Protein AF-A0A3D4UUN0-F1 (afdb_monomer_lite)

Secondary structure (DSSP, 8-state):
-PPPPHHHHHHHHHHHHHHHHHHHHHH-SSHHHHHHHSTT-EEES-TTT--EEEE-HHHHHHHTS-HHHHHHHTHHHHHHHS-GGGGGGT-

Foldseek 3Di:
DDDDDPVRVVVVVVVVVVVVVVVCVVPHVDPLVVVQPDAWDFDQPDLVFSQTPDTHPNNCVVLVDDSVRDSVCTPVVCVVPPDPVCVVVSD

Sequence (91 aa):
MGYRTETEILKTQVQSLYILDKLFRKNFDSLQELVDLMPGIFHVNDKSDLTIGHLNKAGEEWGLLSKEEINNMGFEYFEKNIHPDSLKYVA

Structure (mmCIF, N/CA/C/O backbone):
data_AF-A0A3D4UUN0-F1
#
_entry.id   AF-A0A3D4UUN0-F1
#
loop_
_atom_site.group_PDB
_atom_site.id
_atom_site.type_symbol
_atom_site.label_atom_id
_atom_site.label_alt_id
_atom_site.label_comp_id
_atom_site.label_asym_id
_atom_site.label_entity_id
_atom_site.label_seq_id
_atom_site.pdbx_PDB_ins_code
_atom_site.Cartn_x
_atom_site.Cartn_y
_atom_site.Cartn_z
_atom_site.occupancy
_atom_site.B_iso_or_equiv
_atom_site.auth_seq_id
_atom_site.auth_comp_id
_atom_site.auth_asym_id
_atom_site.auth_atom_id
_atom_site.pdbx_PDB_model_num
ATOM 1 N N . MET A 1 1 ? 16.145 12.166 -30.237 1.00 49.22 1 MET A N 1
ATOM 2 C CA . MET A 1 1 ? 16.225 11.095 -29.220 1.00 49.22 1 MET A CA 1
ATOM 3 C C . MET A 1 1 ? 16.250 9.770 -29.962 1.00 49.22 1 MET A C 1
ATOM 5 O O . MET A 1 1 ? 15.351 9.544 -30.757 1.00 49.22 1 MET A O 1
ATOM 9 N N . GLY A 1 2 ? 17.307 8.969 -29.811 1.00 68.19 2 GLY A N 1
ATOM 10 C CA . GLY A 1 2 ? 17.383 7.652 -30.451 1.00 68.19 2 GLY A CA 1
ATOM 11 C C . GLY A 1 2 ? 16.468 6.661 -29.736 1.00 68.19 2 GLY A C 1
ATOM 12 O O . GLY A 1 2 ? 16.474 6.610 -28.506 1.00 68.19 2 GLY A O 1
ATOM 13 N N . TYR A 1 3 ? 15.669 5.914 -30.495 1.00 72.12 3 TYR A N 1
ATOM 14 C CA . TYR A 1 3 ? 14.849 4.835 -29.953 1.00 72.12 3 TYR A CA 1
ATOM 15 C C . TYR A 1 3 ? 15.756 3.693 -29.491 1.00 72.12 3 TYR A C 1
ATOM 17 O O . TYR A 1 3 ? 16.656 3.282 -30.220 1.00 72.12 3 TYR A O 1
ATOM 25 N N . ARG A 1 4 ? 15.531 3.216 -28.265 1.00 79.56 4 ARG A N 1
ATOM 26 C CA . ARG A 1 4 ? 16.220 2.050 -27.705 1.00 79.56 4 ARG A CA 1
ATOM 27 C C . ARG A 1 4 ? 15.510 0.785 -28.167 1.00 79.56 4 ARG A C 1
ATOM 29 O O . ARG A 1 4 ? 14.283 0.753 -28.223 1.00 79.56 4 ARG A O 1
ATOM 36 N N . THR A 1 5 ? 16.276 -0.250 -28.462 1.00 88.62 5 THR A N 1
ATOM 37 C CA . THR A 1 5 ? 15.755 -1.595 -28.716 1.00 88.62 5 THR A CA 1
ATOM 38 C C . THR A 1 5 ? 15.150 -2.190 -27.441 1.00 88.62 5 THR A C 1
ATOM 40 O O . THR A 1 5 ? 15.519 -1.809 -26.328 1.00 88.62 5 THR A O 1
ATOM 43 N N . GLU A 1 6 ? 14.251 -3.166 -27.575 1.00 85.44 6 GLU A N 1
ATOM 44 C CA . GLU A 1 6 ? 13.649 -3.873 -26.430 1.00 85.44 6 GLU A CA 1
ATOM 45 C C . GLU A 1 6 ? 14.712 -4.470 -25.496 1.00 85.44 6 GLU A C 1
ATOM 47 O O . GLU A 1 6 ? 14.629 -4.340 -24.276 1.00 85.44 6 GLU A O 1
ATOM 52 N N . THR A 1 7 ? 15.780 -5.032 -26.063 1.00 86.44 7 THR A N 1
ATOM 53 C CA . THR A 1 7 ? 16.924 -5.558 -25.307 1.00 86.44 7 THR A CA 1
ATOM 54 C C . THR A 1 7 ? 17.631 -4.476 -24.489 1.00 86.44 7 THR A C 1
ATOM 56 O O . THR A 1 7 ? 18.045 -4.722 -23.355 1.00 86.44 7 THR A O 1
ATOM 59 N N . GLU A 1 8 ? 17.791 -3.272 -25.038 1.00 85.94 8 GLU A N 1
ATOM 60 C CA . GLU A 1 8 ? 18.390 -2.144 -24.317 1.00 85.94 8 GLU A CA 1
ATOM 61 C C . GLU A 1 8 ? 17.466 -1.623 -23.214 1.00 85.94 8 GLU A C 1
ATOM 63 O O . GLU A 1 8 ? 17.946 -1.256 -22.140 1.00 85.94 8 GLU A O 1
ATOM 68 N N . ILE A 1 9 ? 16.150 -1.635 -23.441 1.00 85.56 9 ILE A N 1
ATOM 69 C CA . ILE A 1 9 ? 15.145 -1.295 -22.428 1.00 85.56 9 ILE A CA 1
ATOM 70 C C . ILE A 1 9 ? 15.217 -2.290 -21.267 1.00 85.56 9 ILE A C 1
ATOM 72 O O . ILE A 1 9 ? 15.379 -1.868 -20.123 1.00 85.56 9 ILE A O 1
ATOM 76 N N . LEU A 1 10 ? 15.198 -3.594 -21.554 1.00 82.25 10 LEU A N 1
ATOM 77 C CA . LEU A 1 10 ? 15.293 -4.652 -20.545 1.00 82.25 10 LEU A CA 1
ATOM 78 C C . LEU A 1 10 ? 16.596 -4.565 -19.742 1.00 82.25 10 LEU A C 1
ATOM 80 O O . LEU A 1 10 ? 16.578 -4.598 -18.512 1.00 82.25 10 LEU A O 1
ATOM 84 N N . LYS A 1 11 ? 17.740 -4.382 -20.413 1.00 83.19 11 LYS A N 1
ATOM 85 C CA . LYS A 1 11 ? 19.029 -4.189 -19.727 1.00 83.19 11 LYS A CA 1
ATOM 86 C C . LYS A 1 11 ? 19.023 -2.953 -18.831 1.00 83.19 11 LYS A C 1
ATOM 88 O O . LYS A 1 11 ? 19.526 -3.016 -17.711 1.00 83.19 11 LYS A O 1
ATOM 93 N N . THR A 1 12 ? 18.439 -1.851 -19.303 1.00 85.62 12 THR A N 1
ATOM 94 C CA . THR A 1 12 ? 18.307 -0.625 -18.505 1.00 85.62 12 THR A CA 1
ATOM 95 C C . THR A 1 12 ? 17.437 -0.874 -17.274 1.00 85.62 12 THR A C 1
ATOM 97 O O . THR A 1 12 ? 17.817 -0.466 -16.184 1.00 85.62 12 THR A O 1
ATOM 100 N N . GLN A 1 13 ? 16.313 -1.583 -17.410 1.00 84.50 13 GLN A N 1
ATOM 101 C CA . GLN A 1 13 ? 15.430 -1.905 -16.284 1.00 84.50 13 GLN A CA 1
ATOM 102 C C . GLN A 1 13 ? 16.152 -2.713 -15.203 1.00 84.50 13 GLN A C 1
ATOM 104 O O . GLN A 1 13 ? 16.069 -2.366 -14.029 1.00 84.50 13 GLN A O 1
ATOM 109 N N . VAL A 1 14 ? 16.922 -3.738 -15.584 1.00 84.62 14 VAL A N 1
ATOM 110 C CA . VAL A 1 14 ? 17.716 -4.529 -14.627 1.00 84.62 14 VAL A CA 1
ATOM 111 C C . VAL A 1 14 ? 18.747 -3.656 -13.905 1.00 84.62 14 VAL A C 1
ATOM 113 O O . VAL A 1 14 ? 18.894 -3.748 -12.687 1.00 84.62 14 VAL A O 1
ATOM 116 N N . GLN A 1 15 ? 19.435 -2.771 -14.631 1.00 83.31 15 GLN A N 1
ATOM 117 C CA . GLN A 1 15 ? 20.377 -1.822 -14.030 1.00 83.31 15 GLN A CA 1
ATOM 118 C C . GLN A 1 15 ? 19.676 -0.857 -13.067 1.00 83.31 15 GLN A C 1
ATOM 120 O O . GLN A 1 15 ? 20.181 -0.615 -11.972 1.00 83.31 15 GLN A O 1
ATOM 125 N N . SER A 1 16 ? 18.504 -0.342 -13.438 1.00 85.88 16 SER A N 1
ATOM 126 C CA . SER A 1 16 ? 17.689 0.512 -12.577 1.00 85.88 16 SER A CA 1
ATOM 127 C C . SER A 1 16 ? 17.256 -0.215 -11.305 1.00 85.88 16 SER A C 1
ATOM 129 O O . SER A 1 16 ? 17.417 0.342 -10.224 1.00 85.88 16 SER A O 1
ATOM 131 N N . LEU A 1 17 ? 16.791 -1.464 -11.403 1.00 84.50 17 LEU A N 1
ATOM 132 C CA . LEU A 1 17 ? 16.419 -2.279 -10.241 1.00 84.50 17 LEU A CA 1
ATOM 133 C C . LEU A 1 17 ? 17.608 -2.520 -9.307 1.00 84.50 17 LEU A C 1
ATOM 135 O O . LEU A 1 17 ? 17.471 -2.402 -8.094 1.00 84.50 17 LEU A O 1
ATOM 139 N N . TYR A 1 18 ? 18.791 -2.790 -9.859 1.00 87.50 18 TYR A N 1
ATOM 140 C CA . TYR A 1 18 ? 20.009 -2.956 -9.066 1.00 87.50 18 TYR A CA 1
ATOM 141 C C . TYR A 1 18 ? 20.428 -1.670 -8.337 1.00 87.50 18 TYR A C 1
ATOM 143 O O . TYR A 1 18 ? 20.840 -1.711 -7.177 1.00 87.50 18 TYR A O 1
ATOM 151 N N . ILE A 1 19 ? 20.329 -0.514 -9.001 1.00 87.94 19 ILE A N 1
ATOM 152 C CA . ILE A 1 19 ? 20.612 0.785 -8.374 1.00 87.94 19 ILE A CA 1
ATOM 153 C C . ILE A 1 19 ? 19.595 1.068 -7.266 1.00 87.94 19 ILE A C 1
ATOM 155 O O . ILE A 1 19 ? 19.991 1.510 -6.190 1.00 87.94 19 ILE A O 1
ATOM 159 N N . LEU A 1 20 ? 18.315 0.780 -7.508 1.00 84.19 20 LEU A N 1
ATOM 160 C CA . LEU A 1 20 ? 17.263 0.918 -6.506 1.00 84.19 20 LEU A CA 1
ATOM 161 C C . LEU A 1 20 ? 17.532 0.025 -5.292 1.00 84.19 20 LEU A C 1
ATOM 163 O O . LEU A 1 20 ? 17.547 0.542 -4.185 1.00 84.19 20 LEU A O 1
ATOM 167 N N . ASP A 1 21 ? 17.850 -1.260 -5.476 1.00 83.31 21 ASP A N 1
ATOM 168 C CA . ASP A 1 21 ? 18.209 -2.171 -4.373 1.00 83.31 21 ASP A CA 1
ATOM 169 C C . ASP A 1 21 ? 19.403 -1.647 -3.555 1.00 83.31 21 ASP A C 1
ATOM 171 O O . ASP A 1 21 ? 19.358 -1.625 -2.325 1.00 83.31 21 ASP A O 1
ATOM 175 N N . LYS A 1 22 ? 20.445 -1.124 -4.216 1.00 88.50 22 LYS A N 1
ATOM 176 C CA . LYS A 1 22 ? 21.570 -0.475 -3.521 1.00 88.50 22 LYS A CA 1
ATOM 177 C C . LYS A 1 22 ? 21.153 0.751 -2.722 1.00 88.50 22 LYS A C 1
ATOM 179 O O . LYS A 1 22 ? 21.630 0.938 -1.605 1.00 88.50 22 LYS A O 1
ATOM 184 N N . LEU A 1 23 ? 20.331 1.617 -3.309 1.00 85.50 23 LEU A N 1
ATOM 185 C CA . LEU A 1 23 ? 19.836 2.810 -2.632 1.00 85.50 23 LEU A CA 1
ATOM 186 C C . LEU A 1 23 ? 18.933 2.429 -1.460 1.00 85.50 23 LEU A C 1
ATOM 188 O O . LEU A 1 23 ? 19.029 3.065 -0.415 1.00 85.50 23 LEU A O 1
ATOM 192 N N . PHE A 1 24 ? 18.129 1.375 -1.593 1.00 85.06 24 PHE A N 1
ATOM 193 C CA . PHE A 1 24 ? 17.293 0.879 -0.511 1.00 85.06 24 PHE A CA 1
ATOM 194 C C . PHE A 1 24 ? 18.138 0.388 0.655 1.00 85.06 24 PHE A C 1
ATOM 196 O O . PHE A 1 24 ? 18.031 0.945 1.736 1.00 85.06 24 PHE A O 1
ATOM 203 N N . ARG A 1 25 ? 19.073 -0.537 0.419 1.00 83.31 25 ARG A N 1
ATOM 204 C CA . ARG A 1 25 ? 19.953 -1.077 1.474 1.00 83.31 25 ARG A CA 1
ATOM 205 C C . ARG A 1 25 ? 20.851 -0.035 2.142 1.00 83.31 25 ARG A C 1
ATOM 207 O O . ARG A 1 25 ? 21.399 -0.298 3.204 1.00 83.31 25 ARG A O 1
ATOM 214 N N . LYS A 1 26 ? 21.095 1.101 1.482 1.00 87.75 26 LYS A N 1
ATOM 215 C CA . LYS A 1 26 ? 21.912 2.190 2.029 1.00 87.75 26 LYS A CA 1
ATOM 216 C C . LYS A 1 26 ? 21.108 3.128 2.929 1.00 87.75 26 LYS A C 1
ATOM 218 O O . LYS A 1 26 ? 21.680 3.677 3.864 1.00 87.75 26 LYS A O 1
ATOM 223 N N . ASN A 1 27 ? 19.850 3.387 2.580 1.00 84.88 27 ASN A N 1
ATOM 224 C CA . ASN A 1 27 ? 19.042 4.423 3.224 1.00 84.88 27 ASN A CA 1
ATOM 225 C C . ASN A 1 27 ? 17.951 3.861 4.142 1.00 84.88 27 ASN A C 1
ATOM 227 O O . ASN A 1 27 ? 17.380 4.635 4.897 1.00 84.88 27 ASN A O 1
ATOM 231 N N . PHE A 1 28 ? 17.665 2.561 4.061 1.00 84.12 28 PHE A N 1
ATOM 232 C CA . PHE A 1 28 ? 16.638 1.886 4.846 1.00 84.12 28 PHE A CA 1
ATOM 233 C C . PHE A 1 28 ? 17.167 0.557 5.368 1.00 84.12 28 PHE A C 1
ATOM 235 O O . PHE A 1 28 ? 17.825 -0.192 4.637 1.00 84.12 28 PHE A O 1
ATOM 242 N N . ASP A 1 29 ? 16.817 0.238 6.608 1.00 82.19 29 ASP A N 1
ATOM 243 C CA . ASP A 1 29 ? 17.172 -1.040 7.227 1.00 82.19 29 ASP A CA 1
ATOM 244 C C . ASP A 1 29 ? 16.234 -2.165 6.763 1.00 82.19 29 ASP A C 1
ATOM 246 O O . ASP A 1 29 ? 16.595 -3.345 6.763 1.00 82.19 29 ASP A O 1
ATOM 250 N N . SER A 1 30 ? 15.019 -1.812 6.330 1.00 82.81 30 SER A N 1
ATOM 251 C CA . SER A 1 30 ? 14.035 -2.765 5.817 1.00 82.81 30 SER A CA 1
ATOM 252 C C . SER A 1 30 ? 13.103 -2.146 4.775 1.00 82.81 30 SER A C 1
ATOM 254 O O . SER A 1 30 ? 12.891 -0.936 4.735 1.00 82.81 30 SER A O 1
ATOM 256 N N . LEU A 1 31 ? 12.476 -2.996 3.955 1.00 76.19 31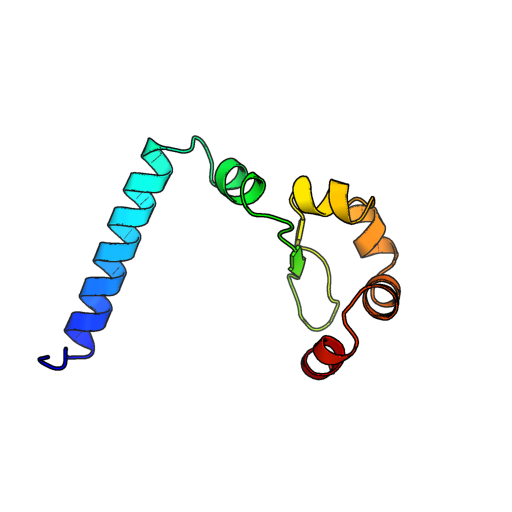 LEU A N 1
ATOM 257 C CA . LEU A 1 31 ? 11.430 -2.560 3.024 1.00 76.19 31 LEU A CA 1
ATOM 258 C C . LEU A 1 31 ? 10.224 -1.947 3.760 1.00 76.19 31 LEU A C 1
ATOM 260 O O . LEU A 1 31 ? 9.571 -1.062 3.218 1.00 76.19 31 LEU A O 1
ATOM 264 N N . GLN A 1 32 ? 9.953 -2.388 4.993 1.00 75.88 32 GLN A N 1
ATOM 265 C CA . GLN A 1 32 ? 8.854 -1.868 5.807 1.00 75.88 32 GLN A CA 1
ATOM 266 C C . GLN A 1 32 ? 9.034 -0.377 6.119 1.00 75.88 32 GLN A C 1
ATOM 268 O O . GLN A 1 32 ? 8.073 0.377 6.058 1.00 75.88 32 GLN A O 1
ATOM 273 N N . GLU A 1 33 ? 10.266 0.064 6.366 1.00 78.75 33 GLU A N 1
ATOM 274 C CA . GLU A 1 33 ? 10.574 1.466 6.664 1.00 78.75 33 GLU A CA 1
ATOM 275 C C . GLU A 1 33 ? 10.256 2.390 5.477 1.00 78.75 33 GLU A C 1
ATOM 277 O O . GLU A 1 33 ? 9.675 3.459 5.643 1.00 78.75 33 GLU A O 1
ATOM 282 N N . LEU A 1 34 ? 10.557 1.945 4.254 1.00 79.50 34 LEU A N 1
ATOM 283 C CA . LEU A 1 34 ? 10.171 2.655 3.033 1.00 79.50 34 LEU A CA 1
ATOM 284 C C . LEU A 1 34 ? 8.646 2.738 2.885 1.00 79.50 34 LEU A C 1
ATOM 286 O O . LEU A 1 34 ? 8.101 3.780 2.525 1.00 79.50 34 LEU A O 1
ATOM 290 N N . VAL A 1 35 ? 7.972 1.618 3.127 1.00 79.31 35 VAL A N 1
ATOM 291 C CA . VAL A 1 35 ? 6.518 1.490 3.021 1.00 79.31 35 VAL A CA 1
ATOM 292 C C . VAL A 1 35 ? 5.819 2.390 4.044 1.00 79.31 35 VAL A C 1
ATOM 294 O O . VAL A 1 35 ? 4.822 3.022 3.708 1.00 79.31 35 VAL A O 1
ATOM 297 N N . ASP A 1 36 ? 6.368 2.540 5.247 1.00 76.75 36 ASP A N 1
ATOM 298 C CA . ASP A 1 36 ? 5.830 3.429 6.284 1.00 76.75 36 ASP A CA 1
ATOM 299 C C . ASP A 1 36 ? 5.997 4.924 5.952 1.00 76.75 36 ASP A C 1
ATOM 301 O O . ASP A 1 36 ? 5.194 5.743 6.397 1.00 76.75 36 ASP A O 1
ATOM 305 N N . LEU A 1 37 ? 6.991 5.296 5.137 1.00 78.00 37 LEU A N 1
ATOM 306 C CA . LEU A 1 37 ? 7.182 6.680 4.675 1.00 78.00 37 LEU A CA 1
ATOM 307 C C . LEU A 1 37 ? 6.223 7.090 3.558 1.00 78.00 37 LEU A C 1
ATOM 309 O O . LEU A 1 37 ? 6.030 8.282 3.304 1.00 78.00 37 LEU A O 1
ATOM 313 N N . MET A 1 38 ? 5.652 6.122 2.848 1.00 77.38 38 MET A N 1
ATOM 314 C CA . MET A 1 38 ? 4.691 6.409 1.797 1.00 77.38 38 MET A CA 1
ATOM 315 C C . MET A 1 38 ? 3.329 6.760 2.411 1.00 77.38 38 MET A C 1
ATOM 317 O O . MET A 1 38 ? 2.832 6.044 3.279 1.00 77.38 38 MET A O 1
ATOM 321 N N . PRO A 1 39 ? 2.668 7.835 1.962 1.00 70.75 39 PRO A N 1
ATOM 322 C CA . PRO A 1 39 ? 1.370 8.205 2.508 1.00 70.75 39 PRO A CA 1
ATOM 323 C C . PRO A 1 39 ? 0.303 7.164 2.136 1.00 70.75 39 PRO A C 1
ATOM 325 O O . PRO A 1 39 ? 0.055 6.929 0.955 1.00 70.75 39 PRO A O 1
ATOM 328 N N . GLY A 1 40 ? -0.330 6.569 3.154 1.00 64.81 40 GLY A N 1
ATOM 329 C CA . GLY A 1 40 ? -1.567 5.788 3.037 1.00 64.81 40 GLY A CA 1
ATOM 330 C C . GLY A 1 40 ? -1.516 4.610 2.060 1.00 64.81 40 GLY A C 1
ATOM 331 O O . GLY A 1 40 ? -2.379 4.509 1.189 1.00 64.81 40 GLY A O 1
ATOM 332 N N . ILE A 1 41 ? -0.522 3.720 2.179 1.00 73.69 41 ILE A N 1
ATOM 333 C CA . ILE A 1 41 ? -0.484 2.511 1.345 1.00 73.69 41 ILE A CA 1
ATOM 334 C C . ILE A 1 41 ? -1.568 1.546 1.796 1.00 73.69 41 ILE A C 1
ATOM 336 O O . ILE A 1 41 ? -1.566 1.058 2.926 1.00 73.69 41 ILE A O 1
ATOM 340 N N . PHE A 1 42 ? -2.399 1.178 0.829 1.00 74.19 42 PHE A N 1
ATOM 341 C CA . PHE A 1 42 ? -3.361 0.100 0.927 1.00 74.19 42 PHE A CA 1
ATOM 342 C C . PHE A 1 42 ? -3.063 -0.927 -0.163 1.00 74.19 42 PHE A C 1
ATOM 344 O O . PHE A 1 42 ? -3.119 -0.599 -1.349 1.00 74.19 42 PHE A O 1
ATOM 351 N N . HIS A 1 43 ? -2.732 -2.160 0.217 1.00 75.38 43 HIS A N 1
ATOM 352 C CA . HIS A 1 43 ? -2.516 -3.247 -0.735 1.00 75.38 43 HIS A CA 1
ATOM 353 C C . HIS A 1 43 ? -3.529 -4.362 -0.490 1.00 75.38 43 HIS A C 1
ATOM 355 O O . HIS A 1 43 ? -3.471 -5.064 0.524 1.00 75.38 43 HIS A O 1
ATOM 361 N N . VAL A 1 44 ? -4.437 -4.524 -1.450 1.00 75.06 44 VAL A N 1
ATOM 362 C CA . VAL A 1 44 ? -5.348 -5.667 -1.537 1.00 75.06 44 VAL A CA 1
ATOM 363 C C . VAL A 1 44 ? -4.671 -6.832 -2.256 1.00 75.06 44 VAL A C 1
ATOM 365 O O . VAL A 1 44 ? -4.096 -6.648 -3.325 1.00 75.06 44 VAL A O 1
ATOM 368 N N . ASN A 1 45 ? -4.707 -8.018 -1.655 1.00 70.75 45 ASN A N 1
ATOM 369 C CA . ASN A 1 45 ? -4.053 -9.210 -2.193 1.00 70.75 45 ASN A CA 1
ATOM 370 C C . ASN A 1 45 ? -4.801 -9.784 -3.400 1.00 70.75 45 ASN A C 1
ATOM 372 O O . ASN A 1 45 ? -4.165 -10.234 -4.351 1.00 70.75 45 ASN A O 1
ATOM 376 N N . ASP A 1 46 ? -6.134 -9.776 -3.357 1.00 67.81 46 ASP A N 1
ATOM 377 C CA . ASP A 1 46 ? -6.979 -10.357 -4.396 1.00 67.81 46 ASP A CA 1
ATOM 378 C C . ASP A 1 46 ? -8.153 -9.423 -4.731 1.00 67.81 46 ASP A C 1
ATOM 380 O O . ASP A 1 46 ? -8.758 -8.801 -3.855 1.00 67.81 46 ASP A O 1
ATOM 384 N N . LYS A 1 47 ? -8.478 -9.304 -6.025 1.00 67.69 47 LYS A N 1
ATOM 385 C CA . LYS A 1 47 ? -9.615 -8.494 -6.493 1.00 67.69 47 LYS A CA 1
ATOM 386 C C . LYS A 1 47 ? -10.957 -9.114 -6.067 1.00 67.69 47 LYS A C 1
ATOM 388 O O . LYS A 1 47 ? -11.931 -8.386 -5.915 1.00 67.69 47 LYS A O 1
ATOM 393 N N . SER A 1 48 ? -11.015 -10.436 -5.904 1.00 70.88 48 SER A N 1
ATOM 394 C CA . SER A 1 48 ? -12.244 -11.190 -5.637 1.00 70.88 48 SER A CA 1
ATOM 395 C C . SER A 1 48 ? -12.763 -11.054 -4.205 1.00 70.88 48 SER A C 1
ATOM 397 O O . SER A 1 48 ? -13.976 -11.103 -4.016 1.00 70.88 48 SER A O 1
ATOM 399 N N . ASP A 1 49 ? -11.886 -10.851 -3.217 1.00 73.25 49 ASP A N 1
ATOM 400 C CA . ASP A 1 49 ? -12.270 -10.716 -1.803 1.00 73.25 49 ASP A CA 1
ATOM 401 C C . ASP A 1 49 ? -11.880 -9.365 -1.177 1.00 73.25 49 ASP A C 1
ATOM 403 O O . ASP A 1 49 ? -12.317 -9.060 -0.067 1.00 73.25 49 ASP A O 1
ATOM 407 N N . LEU A 1 50 ? -11.101 -8.544 -1.900 1.00 74.19 50 LEU A N 1
ATOM 408 C CA . LEU A 1 50 ? -10.576 -7.247 -1.456 1.00 74.19 50 LEU A CA 1
ATOM 409 C C . LEU A 1 50 ? -9.839 -7.315 -0.112 1.00 74.19 50 LEU A C 1
ATOM 411 O O . LEU A 1 50 ? -9.726 -6.311 0.595 1.00 74.19 50 LEU A O 1
ATOM 415 N N . THR A 1 51 ? -9.314 -8.489 0.241 1.00 82.12 51 THR A N 1
ATOM 416 C CA . THR A 1 51 ? -8.581 -8.674 1.487 1.00 82.12 51 THR A CA 1
ATOM 417 C C . THR A 1 51 ? -7.285 -7.889 1.457 1.00 82.12 51 THR A C 1
ATOM 419 O O . THR A 1 51 ? -6.494 -7.935 0.513 1.00 82.12 51 THR A O 1
ATOM 422 N N . ILE A 1 52 ? -7.044 -7.153 2.528 1.00 83.94 52 ILE A N 1
ATOM 423 C CA . ILE A 1 52 ? -5.882 -6.295 2.669 1.00 83.94 52 ILE A CA 1
ATOM 424 C C . ILE A 1 52 ? -4.737 -7.148 3.174 1.00 83.94 52 ILE A C 1
ATOM 426 O O . ILE A 1 52 ? -4.744 -7.619 4.316 1.00 83.94 52 ILE A O 1
ATOM 430 N N . GLY A 1 53 ? -3.730 -7.325 2.325 1.00 81.38 53 GLY A N 1
ATOM 431 C CA . GLY A 1 53 ? -2.474 -7.952 2.715 1.00 81.38 53 GLY A CA 1
ATOM 432 C C . GLY A 1 53 ? -1.613 -7.010 3.536 1.00 81.38 53 GLY A C 1
ATOM 433 O O . GLY A 1 53 ? -1.033 -7.413 4.551 1.00 81.38 53 GLY A O 1
ATOM 434 N N . HIS A 1 54 ? -1.577 -5.742 3.121 1.00 83.31 54 HIS A N 1
ATOM 435 C CA . HIS A 1 54 ? -0.742 -4.728 3.738 1.00 83.31 54 HIS A CA 1
ATOM 436 C C . HIS A 1 54 ? -1.464 -3.390 3.898 1.00 83.31 54 HIS A C 1
ATOM 438 O O . HIS A 1 54 ? -2.042 -2.860 2.949 1.00 83.31 54 HIS A O 1
ATOM 444 N N . LEU A 1 55 ? -1.349 -2.845 5.105 1.00 85.69 55 LEU A N 1
ATOM 445 C CA . LEU A 1 55 ? -1.726 -1.491 5.466 1.00 85.69 55 LEU A CA 1
ATOM 446 C C . LEU A 1 55 ? -0.578 -0.912 6.286 1.00 85.69 55 LEU A C 1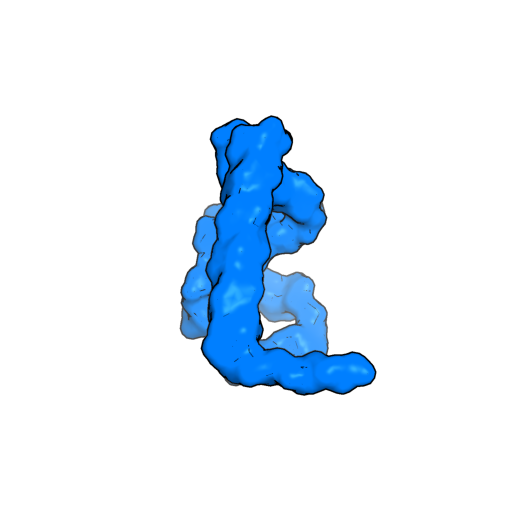
ATOM 448 O O . LEU A 1 55 ? -0.129 -1.552 7.238 1.00 85.69 55 LEU A O 1
ATOM 452 N N . ASN A 1 56 ? -0.079 0.253 5.887 1.00 86.81 56 ASN A N 1
ATOM 453 C CA . ASN A 1 56 ? 0.974 0.931 6.632 1.00 86.81 56 ASN A CA 1
ATOM 454 C C . ASN A 1 56 ? 0.387 1.809 7.749 1.00 86.81 56 ASN A C 1
ATOM 456 O O . ASN A 1 56 ? -0.795 2.153 7.721 1.00 86.81 56 ASN A O 1
ATOM 460 N N . LYS A 1 57 ? 1.219 2.215 8.719 1.00 83.12 57 LYS A N 1
ATOM 461 C CA . LYS A 1 57 ? 0.763 3.018 9.873 1.00 83.12 57 LYS A CA 1
ATOM 462 C C . LYS A 1 57 ? 0.056 4.308 9.474 1.00 83.12 57 LYS A C 1
ATOM 4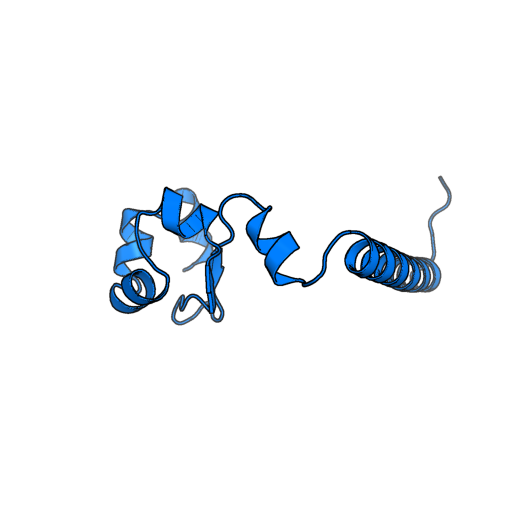64 O O . LYS A 1 57 ? -0.973 4.637 10.047 1.00 83.12 57 LYS A O 1
ATOM 469 N N . ALA A 1 58 ? 0.571 5.008 8.465 1.00 82.06 58 ALA A N 1
ATOM 470 C CA . ALA A 1 58 ? -0.058 6.227 7.962 1.00 82.06 58 ALA A CA 1
ATOM 471 C C . ALA A 1 58 ? -1.490 5.971 7.452 1.00 82.06 58 ALA A C 1
ATOM 473 O O . ALA A 1 58 ? -2.369 6.814 7.615 1.00 82.06 58 ALA A O 1
ATOM 474 N N . GLY A 1 59 ? -1.735 4.808 6.842 1.00 82.44 59 GLY A N 1
ATOM 475 C CA . GLY A 1 59 ? -3.067 4.378 6.429 1.00 82.44 59 GLY A CA 1
ATOM 476 C C . GLY A 1 59 ? -3.974 4.015 7.605 1.00 82.44 59 GLY A C 1
ATOM 477 O O . GLY A 1 59 ? -5.141 4.398 7.588 1.00 82.44 59 GLY A O 1
ATOM 478 N N . GLU A 1 60 ? -3.449 3.351 8.641 1.00 85.12 60 GLU A N 1
ATOM 479 C CA . GLU A 1 60 ? -4.204 3.076 9.878 1.00 85.12 60 GLU A CA 1
ATOM 480 C C . GLU A 1 60 ? -4.590 4.370 10.606 1.00 85.12 60 GLU A C 1
ATOM 482 O O . GLU A 1 60 ? -5.731 4.530 11.031 1.00 85.12 60 GLU A O 1
ATOM 487 N N . GLU A 1 61 ? -3.667 5.328 10.702 1.00 84.56 61 GLU A N 1
ATOM 488 C CA . GLU A 1 61 ? -3.901 6.632 11.329 1.00 84.56 61 GLU A CA 1
ATOM 489 C C . GLU A 1 61 ? -4.936 7.463 10.562 1.00 84.56 61 GLU A C 1
ATOM 491 O O . GLU A 1 61 ? -5.767 8.134 11.172 1.00 84.56 61 GLU A O 1
ATOM 496 N N . TRP A 1 62 ? -4.910 7.411 9.228 1.00 81.25 62 TRP A N 1
ATOM 497 C CA . TRP A 1 62 ? -5.881 8.118 8.394 1.00 81.25 62 TRP A CA 1
ATOM 498 C C . TRP A 1 62 ? -7.267 7.465 8.431 1.00 81.25 62 TRP A C 1
ATOM 500 O O . TRP A 1 62 ? -8.275 8.161 8.553 1.00 81.25 62 TRP A O 1
ATOM 510 N N . GLY A 1 63 ? -7.317 6.135 8.325 1.00 78.88 63 GLY A N 1
ATOM 511 C CA . GLY A 1 63 ? -8.558 5.359 8.312 1.00 78.88 63 GLY A CA 1
ATOM 512 C C . GLY A 1 63 ? -9.162 5.122 9.696 1.00 78.88 63 GLY A C 1
ATOM 513 O O . GLY A 1 63 ? -10.305 4.679 9.778 1.00 78.88 63 GLY A O 1
ATOM 514 N N . LEU A 1 64 ? -8.407 5.406 10.768 1.00 85.00 64 LEU A N 1
ATOM 515 C CA . LEU A 1 64 ? -8.741 5.121 12.171 1.00 85.00 64 LEU A CA 1
ATOM 516 C C . LEU A 1 64 ? -9.143 3.658 12.421 1.00 85.00 64 LEU A C 1
ATOM 518 O O . LEU A 1 64 ? -9.875 3.360 13.364 1.00 85.00 64 LEU A O 1
ATOM 522 N N . LEU A 1 65 ? -8.677 2.760 11.556 1.00 86.44 65 LEU A N 1
ATOM 523 C CA . LEU A 1 65 ? -8.994 1.342 11.551 1.00 86.44 65 LEU A CA 1
ATOM 524 C C . LEU A 1 65 ? -7.72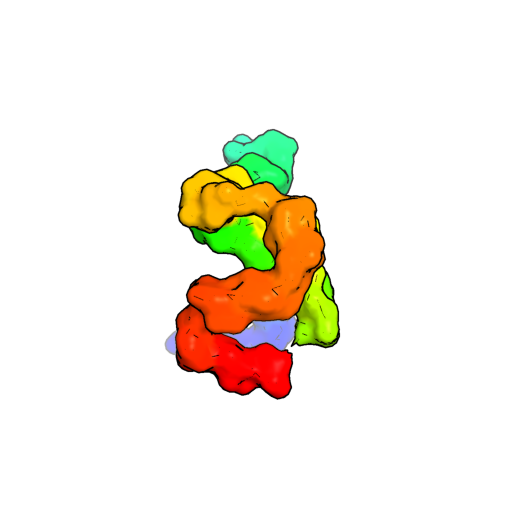9 0.563 11.209 1.00 86.44 65 LEU A C 1
ATOM 526 O O . LEU A 1 65 ? -6.999 0.900 10.275 1.00 86.44 65 LEU A O 1
ATOM 530 N N . SER A 1 66 ? -7.493 -0.501 11.963 1.00 88.75 66 SER A N 1
ATOM 531 C CA . SER A 1 66 ? -6.436 -1.464 11.690 1.00 88.75 66 SER A CA 1
ATOM 532 C C . SER A 1 66 ? -6.776 -2.337 10.485 1.00 88.75 66 SER A C 1
ATOM 534 O O . SER A 1 66 ? -7.937 -2.517 10.103 1.00 88.75 66 SER A O 1
ATOM 536 N N . LYS A 1 67 ? -5.749 -2.973 9.918 1.00 87.94 67 LYS A N 1
ATOM 537 C CA . LYS A 1 67 ? -5.919 -3.948 8.831 1.00 87.94 67 LYS A CA 1
ATOM 538 C C . LYS A 1 67 ? -6.941 -5.046 9.157 1.00 87.94 67 LYS A C 1
ATOM 540 O O . LYS A 1 67 ? -7.711 -5.452 8.289 1.00 87.94 67 LYS A O 1
ATOM 545 N N . GLU A 1 68 ? -6.923 -5.554 10.390 1.00 88.25 68 GLU A N 1
ATOM 546 C CA . GLU A 1 68 ? -7.818 -6.630 10.828 1.00 88.25 68 GLU A CA 1
ATOM 547 C C . GLU A 1 68 ? -9.269 -6.161 10.899 1.00 88.25 68 GLU A C 1
ATOM 549 O O . GLU A 1 68 ? -10.162 -6.860 10.425 1.00 88.25 68 GLU A O 1
ATOM 554 N N . GLU A 1 69 ? -9.507 -4.961 11.427 1.00 88.69 69 GLU A N 1
ATOM 555 C CA . GLU A 1 69 ? -10.847 -4.376 11.487 1.00 88.69 69 GLU A CA 1
ATOM 556 C C . GLU A 1 69 ? -11.427 -4.181 10.089 1.00 88.69 69 GLU A C 1
ATOM 558 O O . GLU A 1 69 ? -12.569 -4.568 9.844 1.00 88.69 69 GLU A O 1
ATOM 563 N N . ILE A 1 70 ? -10.629 -3.673 9.148 1.00 87.44 70 ILE A N 1
ATOM 564 C CA . ILE A 1 70 ? -11.105 -3.467 7.781 1.00 87.44 70 ILE A CA 1
ATOM 565 C C . ILE A 1 70 ? -11.400 -4.803 7.087 1.00 87.44 70 ILE A C 1
ATOM 567 O O . ILE A 1 70 ? -12.447 -4.950 6.458 1.00 87.44 70 ILE A O 1
ATOM 571 N N . ASN A 1 71 ? -10.527 -5.802 7.238 1.00 88.00 71 ASN A N 1
ATOM 572 C CA . ASN A 1 71 ? -10.773 -7.134 6.682 1.00 88.00 71 ASN A CA 1
ATOM 573 C C . ASN A 1 71 ? -12.023 -7.798 7.285 1.00 88.00 71 ASN A C 1
ATOM 575 O O . ASN A 1 71 ? -12.748 -8.480 6.565 1.00 88.00 71 ASN A O 1
ATOM 579 N N . ASN A 1 72 ? -12.316 -7.567 8.570 1.00 89.38 72 ASN A N 1
ATOM 580 C CA . ASN A 1 72 ? -13.539 -8.055 9.215 1.00 89.38 72 ASN A CA 1
ATOM 581 C C . ASN A 1 72 ? -14.803 -7.350 8.701 1.00 89.38 72 ASN A C 1
ATOM 583 O O . ASN A 1 72 ? -15.860 -7.972 8.623 1.00 89.38 72 ASN A O 1
ATOM 587 N N . MET A 1 73 ? -14.708 -6.065 8.347 1.00 86.81 73 MET A N 1
ATOM 588 C CA . MET A 1 73 ? -15.798 -5.329 7.693 1.00 86.81 73 MET A CA 1
ATOM 589 C C . MET A 1 73 ? -16.016 -5.785 6.244 1.00 86.81 73 MET A C 1
ATOM 591 O O . MET A 1 73 ? -17.126 -5.681 5.720 1.00 86.81 73 MET A O 1
ATOM 595 N N . GLY A 1 74 ? -14.962 -6.279 5.590 1.00 81.38 74 GLY A N 1
ATOM 596 C CA . GLY A 1 74 ? -15.011 -6.779 4.222 1.00 81.38 74 GLY A CA 1
ATOM 597 C C . GLY A 1 74 ? -15.483 -5.713 3.231 1.00 81.38 74 GLY A C 1
ATOM 598 O O . GLY A 1 74 ? -15.073 -4.551 3.284 1.00 81.38 74 GLY A O 1
ATOM 599 N N . PHE A 1 75 ? -16.370 -6.104 2.315 1.00 79.31 75 PHE A N 1
ATOM 600 C CA . PHE A 1 75 ? -16.825 -5.248 1.215 1.00 79.31 75 PHE A CA 1
ATOM 601 C C . PHE A 1 75 ? -17.505 -3.946 1.682 1.00 79.31 75 PHE A C 1
ATOM 603 O O . PHE A 1 75 ? -17.360 -2.910 1.033 1.00 79.31 75 PHE A O 1
ATOM 610 N N . GLU A 1 76 ? -18.175 -3.956 2.842 1.00 81.94 76 GLU A N 1
ATOM 611 C CA . GLU A 1 76 ? -18.886 -2.780 3.366 1.00 81.94 76 GLU A CA 1
ATOM 612 C C . GLU A 1 76 ? -17.968 -1.582 3.634 1.00 81.94 76 GLU A C 1
ATOM 614 O O . GLU A 1 76 ? -18.399 -0.429 3.542 1.00 81.94 76 GLU A O 1
ATOM 619 N N . TYR A 1 77 ? -16.703 -1.828 3.991 1.00 83.44 77 TYR A N 1
ATOM 620 C CA . TYR A 1 77 ? -15.737 -0.751 4.188 1.00 83.44 77 TYR A CA 1
ATOM 621 C C . TYR A 1 77 ? -15.496 0.010 2.883 1.00 83.44 77 TYR A C 1
ATOM 623 O O . TYR A 1 77 ? -15.472 1.244 2.876 1.00 83.44 77 TYR A O 1
ATOM 631 N N . PHE A 1 78 ? -15.359 -0.719 1.775 1.00 78.50 78 PHE A N 1
ATOM 632 C CA . PHE A 1 78 ? -15.093 -0.133 0.470 1.00 78.50 78 PHE A CA 1
ATOM 633 C C . PHE A 1 78 ? -16.316 0.606 -0.065 1.00 78.50 78 PHE A C 1
ATOM 635 O O . PHE A 1 78 ? -16.160 1.716 -0.552 1.00 78.50 78 PHE A O 1
ATOM 642 N N . GLU A 1 79 ? -17.533 0.090 0.108 1.00 76.75 79 GLU A N 1
ATOM 643 C CA . GLU A 1 79 ? -18.744 0.824 -0.296 1.00 76.75 79 GLU A CA 1
ATOM 644 C C . GLU A 1 79 ? -18.879 2.194 0.387 1.00 76.75 79 GLU A C 1
ATOM 646 O O . GLU A 1 79 ? -19.359 3.147 -0.225 1.00 76.75 79 GLU A O 1
ATOM 651 N N . LYS A 1 80 ? -18.444 2.307 1.649 1.00 79.25 80 LYS A N 1
ATOM 652 C CA . LYS A 1 80 ? -18.565 3.539 2.446 1.00 79.25 80 LYS A CA 1
ATOM 653 C C . LYS A 1 80 ? -17.420 4.529 2.221 1.00 79.25 80 LYS A C 1
ATOM 655 O O . LYS A 1 80 ? -17.642 5.731 2.346 1.00 79.25 80 LYS A O 1
ATOM 660 N N . ASN A 1 81 ? -16.214 4.039 1.929 1.00 78.19 81 ASN A N 1
ATOM 661 C CA . ASN A 1 81 ? -14.991 4.854 1.950 1.00 78.19 81 ASN A CA 1
ATOM 662 C C . ASN A 1 81 ? -14.283 4.962 0.597 1.00 78.19 81 ASN A C 1
ATOM 664 O O . ASN A 1 81 ? -13.453 5.855 0.415 1.00 78.19 81 ASN A O 1
ATOM 668 N N . ILE A 1 82 ? -14.575 4.078 -0.363 1.00 74.69 82 ILE A N 1
ATOM 669 C CA . ILE A 1 82 ? -13.976 4.180 -1.689 1.00 74.69 82 ILE A CA 1
ATOM 670 C C . ILE A 1 82 ? -14.611 5.351 -2.439 1.00 74.69 82 ILE A C 1
ATOM 672 O O . ILE A 1 82 ? -15.819 5.586 -2.381 1.00 74.69 82 ILE A O 1
ATOM 676 N N . HIS A 1 83 ? -13.791 6.101 -3.171 1.00 71.06 83 HIS A N 1
ATOM 677 C CA . HIS A 1 83 ? -14.317 7.149 -4.033 1.00 71.06 83 HIS A CA 1
ATOM 678 C C . HIS A 1 83 ? -15.299 6.524 -5.049 1.00 71.06 83 HIS A C 1
ATOM 680 O O . HIS A 1 83 ? -14.949 5.506 -5.652 1.00 71.06 83 HIS A O 1
ATOM 686 N N . PRO A 1 84 ? -16.485 7.113 -5.302 1.00 68.38 84 PRO A N 1
ATOM 687 C CA . PRO A 1 84 ? -17.490 6.522 -6.193 1.00 68.38 84 PRO A CA 1
ATOM 688 C C . PRO A 1 84 ? -16.951 6.192 -7.590 1.00 68.38 84 PRO A C 1
ATOM 690 O O . PRO A 1 84 ? -17.325 5.191 -8.193 1.00 68.38 84 PRO A O 1
ATOM 693 N N . ASP A 1 85 ? -16.015 7.006 -8.088 1.00 71.44 85 ASP A N 1
ATOM 694 C CA . ASP A 1 85 ? -15.358 6.773 -9.380 1.00 71.44 85 ASP A CA 1
ATOM 695 C C . ASP A 1 85 ? -14.428 5.545 -9.387 1.00 71.44 85 ASP A C 1
ATOM 697 O O . ASP A 1 85 ? -14.149 4.995 -10.446 1.00 71.44 85 ASP A O 1
ATOM 701 N N . SER A 1 86 ? -13.955 5.083 -8.229 1.00 66.00 86 SER A N 1
ATOM 702 C CA . SER A 1 86 ? -13.088 3.905 -8.114 1.00 66.00 86 SER A CA 1
ATOM 703 C C . SER A 1 86 ? -13.868 2.588 -8.156 1.00 66.00 86 SER A C 1
ATOM 705 O O . SER A 1 86 ? -13.305 1.569 -8.555 1.00 66.00 86 SER A O 1
ATOM 707 N N . LEU A 1 87 ? -15.168 2.599 -7.824 1.00 63.22 87 LEU A N 1
ATOM 708 C CA . LEU A 1 87 ? -16.036 1.409 -7.861 1.00 63.22 87 LEU A CA 1
ATOM 709 C C . LEU A 1 87 ? -16.081 0.757 -9.250 1.00 63.22 87 LEU A C 1
ATOM 711 O O . LEU A 1 87 ? -16.186 -0.463 -9.362 1.00 63.22 87 LEU A O 1
ATOM 715 N N . LYS A 1 88 ? -15.925 1.548 -10.319 1.00 68.75 88 LYS A N 1
ATOM 716 C CA . LYS A 1 88 ? -15.952 1.061 -11.709 1.00 68.75 88 LYS A CA 1
ATOM 717 C C . LYS A 1 88 ? -14.834 0.072 -12.058 1.00 68.75 88 LYS A C 1
ATOM 719 O O . LYS A 1 88 ? -14.950 -0.632 -13.053 1.00 68.75 88 LYS A O 1
ATOM 724 N N 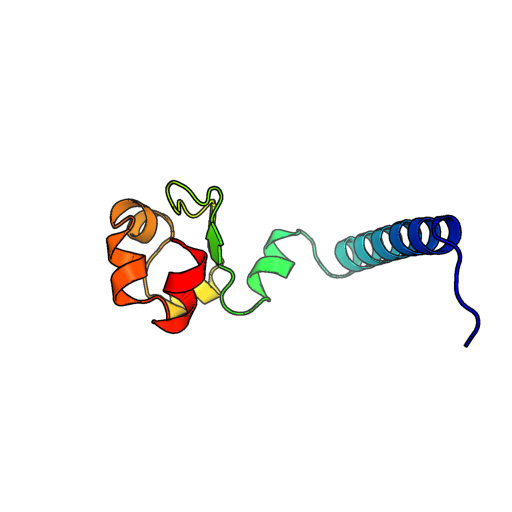. TYR A 1 89 ? -13.749 0.040 -11.281 1.00 61.38 89 TYR A N 1
ATOM 725 C CA . TYR A 1 89 ? -12.621 -0.876 -11.495 1.00 61.38 89 TYR A CA 1
ATOM 726 C C . TYR A 1 89 ? -12.720 -2.157 -10.658 1.00 61.38 89 TYR A C 1
ATOM 728 O O . TYR A 1 89 ? -11.963 -3.106 -10.887 1.00 61.38 89 TYR A O 1
ATOM 736 N N . VAL A 1 90 ? -13.634 -2.173 -9.686 1.00 54.53 90 VAL A N 1
ATOM 737 C CA . VAL A 1 90 ? -13.842 -3.273 -8.738 1.00 54.53 90 VAL A CA 1
ATOM 738 C C . VAL A 1 90 ? -14.901 -4.253 -9.257 1.00 54.53 90 VAL A C 1
ATOM 740 O O . VAL A 1 90 ? -14.748 -5.451 -9.036 1.00 54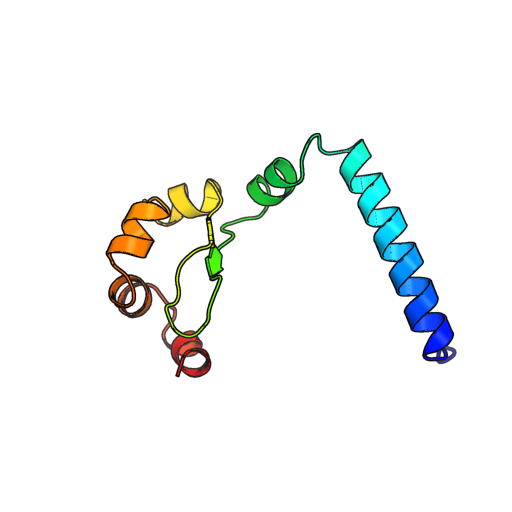.53 90 VAL A O 1
ATOM 743 N N . ALA A 1 91 ? -15.897 -3.759 -10.004 1.00 51.69 91 ALA A N 1
ATOM 744 C CA . ALA A 1 91 ? -16.889 -4.570 -10.717 1.00 51.69 91 ALA A CA 1
ATOM 745 C C . ALA A 1 91 ? -16.293 -5.435 -11.851 1.00 51.69 91 ALA A C 1
ATOM 747 O O . ALA A 1 91 ? -15.122 -5.207 -12.267 1.00 51.69 91 ALA A O 1
#

pLDDT: mean 79.23, std 8.41, range [49.22, 89.38]

Radius of gyration: 18.12 Å; chains: 1; bounding box: 41×22×43 Å